Protein AF-A0A8H5HQQ6-F1 (afdb_monomer)

Nearest PDB structures (foldseek):
  8btk-assembly1_TC  TM=5.390E-01  e=7.886E+00  Canis lupus familiaris
  8xqx-assembly1_P  TM=3.243E-01  e=3.085E+00  Chlamydomonas reinhardtii

pLDDT: mean 76.35, std 17.76, range [42.5, 96.25]

Solvent-accessible surface area (backbone atoms only — not comparable to full-atom values): 8936 Å² total; per-residue (Å²): 136,90,82,89,78,78,92,77,87,76,79,84,72,76,76,76,73,79,67,76,75,75,80,74,83,79,78,86,68,64,70,67,74,55,49,51,32,49,48,29,32,54,54,21,27,53,54,14,25,55,56,19,18,51,55,36,44,53,52,52,46,67,74,42,68,89,61,76,66,89,46,76,70,47,45,52,57,49,52,53,54,49,51,54,47,21,53,54,28,8,53,56,25,12,54,56,37,12,52,54,39,26,53,52,37,47,52,50,53,50,50,55,56,50,42,50,74,76,69,52,78,84,79,76,74,78,84,81,77,78,84,83,86,81,82,90,77,87,78,76,89,79,90,90,137

Organism: NCBI:txid117010

Sequence (145 aa):
MTVTSVRDGSNDEHDDINTPSKSAIHLNIPPRFYLVPGAAIIVGSAIGLVRGSQRASLRFLAENAHRPPTTVQGWYFYNKTKNYKLLFGGAKGAGVEASKLTLVALGWVGIEEGLQRVGGVPLAMEDNSADTGSGTNNGKQHEDA

Radius of gyration: 34.87 Å; Cα contacts (8 Å, |Δi|>4): 86; chains: 1; bounding box: 51×86×106 Å

Structure (mmCIF, N/CA/C/O backbone):
data_AF-A0A8H5HQQ6-F1
#
_entry.id   AF-A0A8H5HQQ6-F1
#
loop_
_atom_site.group_PDB
_atom_site.id
_atom_site.type_symbol
_atom_site.label_atom_id
_atom_site.label_alt_id
_atom_site.label_comp_id
_atom_site.label_asym_id
_atom_site.label_entity_id
_atom_site.label_seq_id
_atom_site.pdbx_PDB_ins_code
_atom_site.Cartn_x
_atom_site.Cartn_y
_atom_site.Cartn_z
_atom_site.occupancy
_atom_site.B_iso_or_equiv
_atom_site.auth_seq_id
_atom_site.auth_comp_id
_atom_site.auth_asym_id
_atom_site.auth_atom_id
_atom_site.pdbx_PDB_model_num
ATOM 1 N N . MET A 1 1 ? -9.746 57.433 -79.769 1.00 42.50 1 MET A N 1
ATOM 2 C CA . MET A 1 1 ? -9.092 58.298 -78.766 1.00 42.50 1 MET A CA 1
ATOM 3 C C . MET A 1 1 ? -8.556 57.412 -77.662 1.00 42.50 1 MET A C 1
ATOM 5 O O . MET A 1 1 ? -9.265 56.547 -77.174 1.00 42.50 1 MET A O 1
ATOM 9 N N . THR A 1 2 ? -7.273 57.587 -77.397 1.00 55.53 2 THR A N 1
ATOM 10 C CA . THR A 1 2 ? -6.404 56.928 -76.422 1.00 55.53 2 THR A CA 1
ATOM 11 C C . THR A 1 2 ? -6.902 57.089 -74.987 1.00 55.53 2 THR A C 1
ATOM 13 O O . THR A 1 2 ? -7.184 58.213 -74.593 1.00 55.53 2 THR A O 1
ATOM 16 N N . VAL A 1 3 ? -6.884 56.010 -74.194 1.00 58.28 3 VAL A N 1
ATOM 17 C CA . VAL A 1 3 ? -6.584 56.070 -72.751 1.00 58.28 3 VAL A CA 1
ATOM 18 C C . VAL A 1 3 ? -5.746 54.843 -72.380 1.00 58.28 3 VAL A C 1
ATOM 20 O O . VAL A 1 3 ? -6.230 53.720 -72.294 1.00 58.28 3 VAL A O 1
ATOM 23 N N . THR A 1 4 ? -4.454 55.094 -72.208 1.00 66.50 4 THR A N 1
ATOM 24 C CA . THR A 1 4 ? -3.516 54.343 -71.371 1.00 66.50 4 THR A CA 1
ATOM 25 C C . THR A 1 4 ? -3.924 54.466 -69.909 1.00 66.50 4 THR A C 1
ATOM 27 O O . THR A 1 4 ? -4.135 55.584 -69.445 1.00 66.50 4 THR A O 1
ATOM 30 N N . SER A 1 5 ? -3.930 53.361 -69.165 1.00 55.09 5 SER A N 1
ATOM 31 C CA . SER A 1 5 ? -3.744 53.408 -67.714 1.00 55.09 5 SER A CA 1
ATOM 32 C C . SER A 1 5 ? -3.320 52.045 -67.166 1.00 55.09 5 SER A C 1
ATOM 34 O O . SER A 1 5 ? -4.091 51.094 -67.172 1.00 55.09 5 SER A O 1
ATOM 36 N N . VAL A 1 6 ? -2.059 52.017 -66.732 1.00 64.44 6 VAL A N 1
ATOM 37 C CA . VAL A 1 6 ? -1.565 51.413 -65.487 1.00 64.44 6 VAL A CA 1
ATOM 38 C C . VAL A 1 6 ? -1.803 49.909 -65.283 1.00 64.44 6 VAL A C 1
ATOM 40 O O . VAL A 1 6 ? -2.830 49.457 -64.793 1.00 64.44 6 VAL A O 1
ATOM 43 N N . ARG A 1 7 ? -0.735 49.150 -65.574 1.00 63.72 7 ARG A N 1
ATOM 44 C CA . ARG A 1 7 ? -0.336 47.978 -64.783 1.00 63.72 7 ARG A CA 1
ATOM 45 C C . ARG A 1 7 ? -0.170 48.432 -63.330 1.00 63.72 7 ARG A C 1
ATOM 47 O O . ARG A 1 7 ? 0.764 49.185 -63.064 1.00 63.72 7 ARG A O 1
ATOM 54 N N . ASP A 1 8 ? -1.030 47.965 -62.436 1.00 55.53 8 ASP A N 1
ATOM 55 C CA . ASP A 1 8 ? -0.720 47.904 -61.010 1.00 55.53 8 ASP A CA 1
ATOM 56 C C . ASP A 1 8 ? -0.570 46.432 -60.639 1.00 55.53 8 ASP A C 1
ATOM 58 O O . ASP A 1 8 ? -1.460 45.615 -60.880 1.00 55.53 8 ASP A O 1
ATOM 62 N N . GLY A 1 9 ? 0.634 46.091 -60.198 1.00 57.41 9 GLY A N 1
ATOM 63 C CA . GLY A 1 9 ? 0.977 44.758 -59.751 1.00 57.41 9 GLY A CA 1
ATOM 64 C C . GLY A 1 9 ? 0.564 44.619 -58.300 1.00 57.41 9 GLY A C 1
ATOM 65 O O . GLY A 1 9 ? 1.251 45.126 -57.421 1.00 57.41 9 GLY A O 1
ATOM 66 N N . SER A 1 10 ? -0.506 43.882 -58.044 1.00 57.34 10 SER A N 1
ATOM 67 C CA . SER A 1 10 ? -0.666 43.201 -56.767 1.00 57.34 10 SER A CA 1
ATOM 68 C C . SER A 1 10 ? -0.306 41.745 -57.008 1.00 57.34 10 SER A C 1
ATOM 70 O O . SER A 1 10 ? -1.101 40.959 -57.520 1.00 57.34 10 SER A O 1
ATOM 72 N N . ASN A 1 11 ? 0.958 41.427 -56.736 1.00 54.25 11 ASN A N 1
ATOM 73 C CA . ASN A 1 11 ? 1.398 40.054 -56.575 1.00 54.25 11 ASN A CA 1
ATOM 74 C C . ASN A 1 11 ? 0.563 39.469 -55.437 1.00 54.25 11 ASN A C 1
ATOM 76 O O . ASN A 1 11 ? 0.776 39.815 -54.274 1.00 54.25 11 ASN A O 1
ATOM 80 N N . ASP A 1 12 ? -0.389 38.608 -55.776 1.00 56.81 12 ASP A N 1
ATOM 81 C CA . ASP A 1 12 ? -1.001 37.701 -54.816 1.00 56.81 12 ASP A CA 1
ATOM 82 C C . ASP A 1 12 ? 0.049 36.623 -54.520 1.00 56.81 12 ASP A C 1
ATOM 84 O O . ASP A 1 12 ? 0.003 35.494 -55.014 1.00 56.81 12 ASP A O 1
ATOM 88 N N . GLU A 1 13 ? 1.087 37.043 -53.797 1.00 56.84 13 GLU A N 1
ATOM 89 C CA . GLU A 1 13 ? 2.125 36.192 -53.250 1.00 56.84 13 GLU A CA 1
ATOM 90 C C . GLU A 1 13 ? 1.423 35.322 -52.210 1.00 56.84 13 GLU A C 1
ATOM 92 O O . GLU A 1 13 ? 1.128 35.735 -51.087 1.00 56.84 13 GLU A O 1
ATOM 97 N N . HIS A 1 14 ? 1.034 34.121 -52.633 1.00 57.78 14 HIS A N 1
ATOM 98 C CA . HIS A 1 14 ? 0.751 33.049 -51.703 1.00 57.78 14 HIS A CA 1
ATOM 99 C C . HIS A 1 14 ? 2.067 32.748 -51.000 1.00 57.78 14 HIS A C 1
ATOM 101 O O . HIS A 1 14 ? 2.832 31.916 -51.475 1.00 57.78 14 HIS A O 1
ATOM 107 N N . ASP A 1 15 ? 2.311 33.460 -49.899 1.00 58.59 15 ASP A N 1
ATOM 108 C CA . ASP A 1 15 ? 3.318 33.119 -48.911 1.00 58.59 15 ASP A CA 1
ATOM 109 C C . ASP A 1 15 ? 3.019 31.688 -48.463 1.00 58.59 15 ASP A C 1
ATOM 111 O O . ASP A 1 15 ? 2.179 31.419 -47.595 1.00 58.59 15 ASP A O 1
ATOM 115 N N . ASP A 1 16 ? 3.689 30.739 -49.100 1.00 59.84 16 ASP A N 1
ATOM 116 C CA . ASP A 1 16 ? 3.886 29.393 -48.625 1.00 59.84 16 ASP A CA 1
ATOM 117 C C . ASP A 1 16 ? 4.746 29.498 -47.369 1.00 59.84 16 ASP A C 1
ATOM 119 O O . ASP A 1 16 ? 5.947 29.239 -47.356 1.00 59.84 16 ASP A O 1
ATOM 123 N N . ILE A 1 17 ? 4.101 29.918 -46.274 1.00 60.22 17 ILE A N 1
ATOM 124 C CA . ILE A 1 17 ? 4.658 29.846 -44.934 1.00 60.22 17 ILE A CA 1
ATOM 125 C C . ILE A 1 17 ? 4.958 28.372 -44.711 1.00 60.22 17 ILE A C 1
ATOM 127 O O . ILE A 1 17 ? 4.080 27.577 -44.360 1.00 60.22 17 ILE A O 1
ATOM 131 N N . ASN A 1 18 ? 6.220 28.021 -44.952 1.00 63.94 18 ASN A N 1
ATOM 132 C CA . ASN A 1 18 ? 6.838 26.759 -44.617 1.00 63.94 18 ASN A CA 1
ATOM 133 C C . ASN A 1 18 ? 6.778 26.651 -43.094 1.00 63.94 18 ASN A C 1
ATOM 135 O O . ASN A 1 18 ? 7.700 27.007 -42.365 1.00 63.94 18 ASN A O 1
ATOM 139 N N . THR A 1 19 ? 5.602 26.270 -42.609 1.00 64.81 19 THR A N 1
ATOM 140 C CA . THR A 1 19 ? 5.359 25.962 -41.217 1.00 64.81 19 THR A CA 1
ATOM 141 C C . THR A 1 19 ? 6.133 24.674 -41.012 1.00 64.81 19 THR A C 1
ATOM 143 O O . THR A 1 19 ? 5.742 23.668 -41.612 1.00 64.81 19 THR A O 1
ATOM 146 N N . PRO A 1 20 ? 7.248 24.673 -40.256 1.00 62.50 20 PRO A N 1
ATOM 147 C CA . PRO A 1 20 ? 8.021 23.462 -40.071 1.00 62.50 20 PRO A CA 1
ATOM 148 C C . PRO A 1 20 ? 7.074 22.434 -39.465 1.00 62.50 20 PRO A C 1
ATOM 150 O O . PRO A 1 20 ? 6.610 22.594 -38.332 1.00 62.50 20 PRO A O 1
ATOM 153 N N . SER A 1 21 ? 6.719 21.428 -40.268 1.00 64.44 21 SER A N 1
ATOM 154 C CA . SER A 1 21 ? 5.866 20.331 -39.841 1.00 64.44 21 SER A CA 1
ATOM 155 C C . SER A 1 21 ? 6.489 19.778 -38.575 1.00 64.44 21 SER A C 1
ATOM 157 O O . SER A 1 21 ? 7.637 19.330 -38.572 1.00 64.44 21 SER A O 1
ATOM 159 N N . LYS A 1 22 ? 5.773 19.940 -37.464 1.00 69.31 22 LYS A N 1
ATOM 160 C CA . LYS A 1 22 ? 6.244 19.581 -36.137 1.00 69.31 22 LYS A CA 1
ATOM 161 C C . LYS A 1 22 ? 6.457 18.074 -36.134 1.00 69.31 22 LYS A C 1
ATOM 163 O O . LYS A 1 22 ? 5.495 17.333 -35.958 1.00 69.31 22 LYS A O 1
ATOM 168 N N . SER A 1 23 ? 7.697 17.636 -36.355 1.00 69.00 23 SER A N 1
ATOM 169 C CA . SER A 1 23 ? 8.089 16.230 -36.295 1.00 69.00 23 SER A CA 1
ATOM 170 C C . SER A 1 23 ? 7.673 15.669 -34.941 1.00 69.00 23 SER A C 1
ATOM 172 O O . SER A 1 23 ? 8.305 15.926 -33.915 1.00 69.00 23 SER A O 1
ATOM 174 N N . ALA A 1 24 ? 6.549 14.959 -34.925 1.00 72.94 24 ALA A N 1
ATOM 175 C CA . ALA A 1 24 ? 6.059 14.288 -33.741 1.00 72.94 24 ALA A CA 1
ATOM 176 C C . ALA A 1 24 ? 6.995 13.109 -33.482 1.00 72.94 24 ALA A C 1
ATOM 178 O O . ALA A 1 24 ? 7.075 12.188 -34.285 1.00 72.94 24 ALA A O 1
ATOM 179 N N . ILE A 1 25 ? 7.741 13.147 -32.381 1.00 74.94 25 ILE A N 1
ATOM 180 C CA . ILE A 1 25 ? 8.615 12.039 -31.997 1.00 74.94 25 ILE A CA 1
ATOM 181 C C . ILE A 1 25 ? 7.718 10.869 -31.582 1.00 74.94 25 ILE A C 1
ATOM 183 O O . ILE A 1 25 ? 7.126 10.873 -30.503 1.00 74.94 25 ILE A O 1
ATOM 187 N N . HIS A 1 26 ? 7.599 9.872 -32.455 1.00 69.12 26 HIS A N 1
ATOM 188 C CA . HIS A 1 26 ? 6.888 8.627 -32.176 1.00 69.12 26 HIS A CA 1
ATOM 189 C C . HIS A 1 26 ? 7.806 7.728 -31.337 1.00 69.12 26 HIS A C 1
ATOM 191 O O . HIS A 1 26 ? 8.676 7.035 -31.863 1.00 69.12 26 HIS A O 1
ATOM 197 N N . LEU A 1 27 ? 7.652 7.760 -30.012 1.00 67.19 27 LEU A N 1
ATOM 198 C CA . LEU A 1 27 ? 8.344 6.818 -29.136 1.00 67.19 27 LEU A CA 1
ATOM 199 C C . LEU A 1 27 ? 7.643 5.460 -29.225 1.00 67.19 27 LEU A C 1
ATOM 201 O O . LEU A 1 27 ? 6.595 5.247 -28.617 1.00 67.19 27 LEU A O 1
ATOM 205 N N . ASN A 1 28 ? 8.221 4.536 -29.989 1.00 6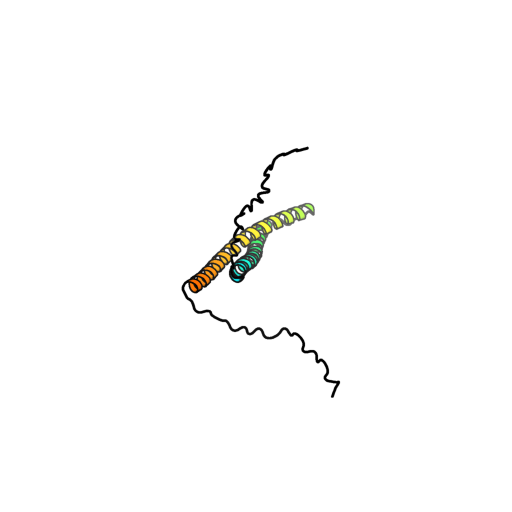9.25 28 ASN A N 1
ATOM 206 C CA . ASN A 1 28 ? 7.814 3.136 -29.970 1.00 69.25 28 ASN A CA 1
ATOM 207 C C . ASN A 1 28 ? 8.430 2.474 -28.728 1.00 69.25 28 ASN A C 1
ATOM 209 O O . ASN A 1 28 ? 9.525 1.917 -28.777 1.00 69.25 28 ASN A O 1
ATOM 213 N N . ILE A 1 29 ? 7.772 2.648 -27.579 1.00 71.94 29 ILE A N 1
ATOM 214 C CA . ILE A 1 29 ? 8.148 1.962 -26.342 1.00 71.94 29 ILE A CA 1
ATOM 215 C C . ILE A 1 29 ? 7.418 0.614 -26.316 1.00 71.94 29 ILE A C 1
ATOM 217 O O . ILE A 1 29 ? 6.188 0.601 -26.438 1.00 71.94 29 ILE A O 1
ATOM 221 N N . PRO A 1 30 ? 8.128 -0.512 -26.127 1.00 78.38 30 PRO A N 1
ATOM 222 C CA . PRO A 1 30 ? 7.505 -1.824 -26.038 1.00 78.38 30 PRO A CA 1
ATOM 223 C C . PRO A 1 30 ? 6.409 -1.847 -24.958 1.00 78.38 30 PRO A C 1
ATOM 225 O O . PRO A 1 30 ? 6.663 -1.415 -23.828 1.00 78.38 30 PRO A O 1
ATOM 228 N N . PRO A 1 31 ? 5.213 -2.407 -25.230 1.00 76.31 31 PRO A N 1
ATOM 229 C CA . PRO A 1 31 ? 4.111 -2.458 -24.260 1.00 76.31 31 PRO A CA 1
ATOM 230 C C . PRO A 1 31 ? 4.503 -3.093 -22.916 1.00 76.31 31 PRO A C 1
ATOM 232 O O . PRO A 1 31 ? 3.996 -2.717 -21.858 1.00 76.31 31 PRO A O 1
ATOM 235 N N . ARG A 1 32 ? 5.462 -4.029 -22.946 1.00 74.38 32 ARG A N 1
ATOM 236 C CA . ARG A 1 32 ? 6.000 -4.733 -21.773 1.00 74.38 32 ARG A CA 1
ATOM 237 C C . ARG A 1 32 ? 6.599 -3.781 -20.730 1.00 74.38 32 ARG A C 1
ATOM 239 O O . ARG A 1 32 ? 6.474 -4.055 -19.537 1.00 74.38 32 ARG A O 1
ATOM 246 N N . PHE A 1 33 ? 7.155 -2.646 -21.159 1.00 78.88 33 PHE A N 1
ATOM 247 C CA . PHE A 1 33 ? 7.786 -1.660 -20.279 1.00 78.88 33 PHE A CA 1
ATOM 248 C C . PHE A 1 33 ? 6.798 -1.015 -19.297 1.00 78.88 33 PHE A C 1
ATOM 250 O O . PHE A 1 33 ? 7.156 -0.726 -18.159 1.00 78.88 33 PHE A O 1
ATOM 257 N N . TYR A 1 34 ? 5.539 -0.830 -19.705 1.00 82.25 34 TYR A N 1
ATOM 258 C CA . TYR A 1 34 ? 4.499 -0.251 -18.848 1.00 82.25 34 TYR A CA 1
ATOM 259 C C . TYR A 1 34 ? 3.626 -1.312 -18.174 1.00 82.25 34 TYR A C 1
ATOM 261 O O . TYR A 1 34 ? 3.179 -1.112 -17.044 1.00 82.25 34 TYR A O 1
ATOM 269 N N . LEU A 1 35 ? 3.417 -2.459 -18.829 1.00 88.69 35 LEU A N 1
ATOM 270 C CA . LEU A 1 35 ? 2.583 -3.536 -18.296 1.00 88.69 35 LEU A CA 1
ATOM 271 C C . LEU A 1 35 ? 3.181 -4.177 -17.040 1.00 88.69 35 LEU A C 1
ATOM 273 O O . LEU A 1 35 ? 2.451 -4.399 -16.077 1.00 88.69 35 LEU A O 1
ATOM 277 N N . VAL A 1 36 ? 4.492 -4.447 -17.016 1.00 89.44 36 VAL A N 1
ATOM 278 C CA . VAL A 1 36 ? 5.125 -5.152 -15.886 1.00 89.44 36 VAL A CA 1
ATOM 279 C C . VAL A 1 36 ? 5.128 -4.297 -14.607 1.00 89.44 36 VAL A C 1
ATOM 281 O O . VAL A 1 36 ? 4.600 -4.763 -13.592 1.00 89.44 36 VAL A O 1
ATOM 284 N N . PRO A 1 37 ? 5.610 -3.035 -14.612 1.00 89.00 37 PRO A N 1
ATOM 285 C CA . PRO A 1 37 ? 5.515 -2.170 -13.437 1.00 89.00 37 PRO A CA 1
ATOM 286 C C . PRO A 1 37 ? 4.063 -1.829 -13.085 1.00 89.00 37 PRO A C 1
ATOM 288 O O . PRO A 1 37 ? 3.718 -1.792 -11.906 1.00 89.00 37 PRO A O 1
ATOM 291 N N . GLY A 1 38 ? 3.192 -1.635 -14.083 1.00 90.88 38 GLY A N 1
ATOM 292 C CA . GLY A 1 38 ? 1.768 -1.372 -13.862 1.00 90.88 38 GLY A CA 1
ATOM 293 C C . GLY A 1 38 ? 1.068 -2.513 -13.121 1.00 90.88 38 GLY A C 1
ATOM 294 O O . GLY A 1 38 ? 0.392 -2.283 -12.116 1.00 90.88 38 GLY A O 1
ATOM 295 N N . ALA A 1 39 ? 1.291 -3.758 -13.548 1.00 92.50 39 ALA A N 1
ATOM 296 C CA . ALA A 1 39 ? 0.767 -4.939 -12.870 1.00 92.50 39 ALA A CA 1
ATOM 297 C C . ALA A 1 39 ? 1.358 -5.096 -11.459 1.00 92.50 39 ALA A C 1
ATOM 299 O O . ALA A 1 39 ? 0.621 -5.376 -10.512 1.00 92.50 39 ALA A O 1
ATOM 300 N N . ALA A 1 40 ? 2.662 -4.849 -11.289 1.00 91.88 40 ALA A N 1
ATOM 301 C CA . ALA A 1 40 ? 3.322 -4.886 -9.984 1.00 91.88 40 ALA A CA 1
ATOM 302 C C . ALA A 1 40 ? 2.738 -3.864 -8.994 1.00 91.88 40 ALA A C 1
ATOM 304 O O . ALA A 1 40 ? 2.532 -4.201 -7.826 1.00 91.88 40 ALA A O 1
ATOM 305 N N . ILE A 1 41 ? 2.403 -2.650 -9.449 1.00 93.38 41 ILE A N 1
ATOM 306 C CA . ILE A 1 41 ? 1.725 -1.637 -8.627 1.00 93.38 41 ILE A CA 1
ATOM 307 C C . ILE A 1 41 ? 0.357 -2.144 -8.177 1.00 93.38 41 ILE A C 1
ATOM 309 O O . ILE A 1 41 ? 0.038 -2.045 -6.992 1.00 93.38 41 ILE A O 1
ATOM 313 N N . ILE A 1 42 ? -0.451 -2.686 -9.092 1.00 95.69 42 ILE A N 1
ATOM 314 C CA . ILE A 1 42 ? -1.814 -3.146 -8.788 1.00 95.69 42 ILE A CA 1
ATOM 315 C C . ILE A 1 42 ? -1.771 -4.292 -7.775 1.00 95.69 42 ILE A C 1
ATOM 317 O O . ILE A 1 42 ? -2.414 -4.225 -6.724 1.00 95.69 42 ILE A O 1
ATOM 321 N N . VAL A 1 43 ? -0.966 -5.318 -8.057 1.00 95.88 43 VAL A N 1
ATOM 322 C CA . VAL A 1 43 ? -0.825 -6.495 -7.191 1.00 95.88 43 VAL A CA 1
ATOM 323 C C . VAL A 1 43 ? -0.232 -6.100 -5.837 1.00 95.88 43 VAL A C 1
ATOM 325 O O . VAL A 1 43 ? -0.757 -6.488 -4.791 1.00 95.88 43 VAL A O 1
ATOM 328 N N . GLY A 1 44 ? 0.814 -5.272 -5.830 1.00 93.38 44 GLY A N 1
ATOM 329 C CA . GLY A 1 44 ? 1.441 -4.791 -4.602 1.00 93.38 44 GLY A CA 1
ATOM 330 C C . GLY A 1 44 ? 0.521 -3.930 -3.749 1.00 93.38 44 GLY A C 1
ATOM 331 O O . GLY A 1 44 ? 0.477 -4.091 -2.528 1.00 93.38 44 GLY A O 1
ATOM 332 N N . SER A 1 45 ? -0.283 -3.082 -4.387 1.00 94.19 45 SER A N 1
ATOM 333 C CA . SER A 1 45 ? -1.292 -2.274 -3.705 1.00 94.19 45 SER A CA 1
ATOM 334 C C . SER A 1 45 ? -2.369 -3.153 -3.081 1.00 94.19 45 SER A C 1
ATOM 336 O O . SER A 1 45 ? -2.705 -2.951 -1.918 1.00 94.19 45 SER A O 1
ATOM 338 N N . ALA A 1 46 ? -2.874 -4.160 -3.802 1.00 96.25 46 ALA A N 1
ATOM 339 C CA . ALA A 1 46 ? -3.890 -5.076 -3.287 1.00 96.25 46 ALA A CA 1
ATOM 340 C C . ALA A 1 46 ? -3.385 -5.855 -2.060 1.00 96.25 46 ALA A C 1
ATOM 342 O O . ALA A 1 46 ? -4.031 -5.863 -1.009 1.00 96.25 46 ALA A O 1
ATOM 343 N N . ILE A 1 47 ? -2.190 -6.447 -2.158 1.00 94.88 47 ILE A N 1
ATOM 344 C CA . ILE A 1 47 ? -1.567 -7.189 -1.053 1.00 94.88 47 ILE A CA 1
ATOM 345 C C . ILE A 1 47 ? -1.313 -6.264 0.142 1.00 94.88 47 ILE A C 1
ATOM 347 O O . ILE A 1 47 ? -1.629 -6.616 1.284 1.00 94.88 47 ILE A O 1
ATOM 351 N N . GLY A 1 48 ? -0.760 -5.077 -0.107 1.00 93.56 48 GLY A N 1
ATOM 352 C CA . GLY A 1 48 ? -0.468 -4.096 0.930 1.00 93.56 48 GLY A CA 1
ATOM 353 C C . GLY A 1 48 ? -1.728 -3.560 1.610 1.00 93.56 48 GLY A C 1
ATOM 354 O O . GLY A 1 48 ? -1.733 -3.397 2.831 1.00 93.56 48 GLY A O 1
ATOM 355 N N . LEU A 1 49 ? -2.817 -3.369 0.863 1.00 94.56 49 LEU A N 1
ATOM 356 C CA . LEU A 1 49 ? -4.108 -2.938 1.394 1.00 94.56 49 LEU A CA 1
ATOM 357 C C . LEU A 1 49 ? -4.686 -3.992 2.337 1.00 94.56 49 LEU A C 1
ATOM 359 O O . LEU A 1 49 ? -5.037 -3.672 3.476 1.00 94.56 49 LEU A O 1
ATOM 363 N N . VAL A 1 50 ? -4.733 -5.257 1.916 1.00 94.44 50 VAL A N 1
ATOM 364 C CA . VAL A 1 50 ? -5.260 -6.355 2.744 1.00 94.44 50 VAL A CA 1
ATOM 365 C C . VAL A 1 50 ? -4.401 -6.562 3.994 1.00 94.44 50 VAL A C 1
ATOM 367 O O . VAL A 1 50 ? -4.921 -6.582 5.109 1.00 94.44 50 VAL A O 1
ATOM 370 N N . ARG A 1 51 ? -3.072 -6.639 3.862 1.00 93.25 51 ARG A N 1
ATOM 371 C CA . ARG A 1 51 ? -2.187 -6.818 5.029 1.00 93.25 51 ARG A CA 1
ATOM 372 C C . ARG A 1 51 ? -2.188 -5.610 5.964 1.00 93.25 51 ARG A C 1
ATOM 374 O O . ARG A 1 51 ? -2.169 -5.779 7.184 1.00 93.25 51 ARG A O 1
ATOM 381 N N . GLY A 1 52 ? -2.191 -4.399 5.415 1.00 93.44 52 GLY A N 1
ATOM 382 C CA . GLY A 1 52 ? -2.200 -3.157 6.185 1.00 93.44 52 GLY A CA 1
ATOM 383 C C . GLY A 1 52 ? -3.500 -2.971 6.965 1.00 93.44 52 GLY A C 1
ATOM 384 O O . GLY A 1 52 ? -3.473 -2.654 8.157 1.00 93.44 52 GLY A O 1
ATOM 385 N N . SER A 1 53 ? -4.632 -3.254 6.319 1.00 92.25 53 SER A N 1
ATOM 386 C CA . SER A 1 53 ? -5.957 -3.201 6.937 1.00 92.25 53 SER A CA 1
ATOM 387 C C . SER A 1 53 ? -6.095 -4.234 8.062 1.00 92.25 53 SER A C 1
ATOM 389 O O . SER A 1 53 ? -6.427 -3.870 9.190 1.00 92.25 53 SER A O 1
ATOM 391 N N . GLN A 1 54 ? -5.735 -5.500 7.832 1.00 94.62 54 GLN A N 1
ATOM 392 C CA . GLN A 1 54 ? -5.811 -6.547 8.861 1.00 94.62 54 GLN A CA 1
ATOM 393 C C . GLN A 1 54 ? -5.024 -6.193 10.131 1.00 94.62 54 GLN A C 1
ATOM 395 O O . GLN A 1 54 ? -5.555 -6.302 11.237 1.00 94.62 54 GLN A O 1
ATOM 400 N N . ARG A 1 55 ? -3.787 -5.698 9.990 1.00 94.00 55 ARG A N 1
ATOM 401 C CA . ARG A 1 55 ? -2.952 -5.278 11.131 1.00 94.00 55 ARG A CA 1
ATOM 402 C C . ARG A 1 55 ? -3.591 -4.139 11.928 1.00 94.00 55 ARG A C 1
ATOM 404 O O . ARG A 1 55 ? -3.616 -4.192 13.157 1.00 94.00 55 ARG A O 1
ATOM 411 N N . ALA A 1 56 ? -4.130 -3.127 11.245 1.00 92.94 56 ALA A N 1
ATOM 412 C CA . ALA A 1 56 ? -4.814 -2.011 11.896 1.00 92.94 56 ALA A CA 1
ATOM 413 C C . ALA A 1 56 ? -6.109 -2.454 12.600 1.00 92.94 56 ALA A C 1
ATOM 415 O O . ALA A 1 56 ? -6.394 -1.995 13.707 1.00 92.94 56 ALA A O 1
ATOM 416 N N . SER A 1 57 ? -6.856 -3.384 11.995 1.00 90.50 57 SER A N 1
ATOM 417 C CA . SER A 1 57 ? -8.065 -3.964 12.586 1.00 90.50 57 SER A CA 1
ATOM 418 C C . SER A 1 57 ? -7.758 -4.732 13.868 1.00 90.50 57 SER A C 1
ATOM 420 O O . SER A 1 57 ? -8.375 -4.470 14.896 1.00 90.50 57 SER A O 1
ATOM 422 N N . LEU A 1 58 ? -6.782 -5.646 13.833 1.00 92.50 58 LEU A N 1
ATOM 423 C CA . LEU A 1 58 ? -6.398 -6.446 15.000 1.00 92.50 58 LEU A CA 1
ATOM 424 C C . LEU A 1 58 ? -5.918 -5.563 16.151 1.00 92.50 58 LEU A C 1
ATOM 426 O O . LEU A 1 58 ? -6.304 -5.783 17.295 1.00 92.50 58 LEU A O 1
ATOM 430 N N . ARG A 1 59 ? -5.148 -4.514 15.846 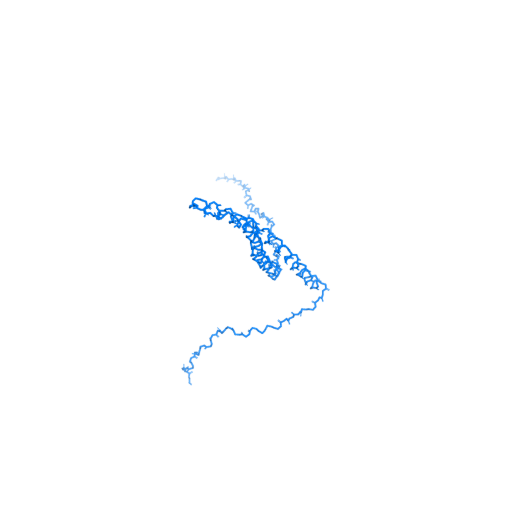1.00 93.06 59 ARG A N 1
ATOM 431 C CA . ARG A 1 59 ? -4.715 -3.540 16.850 1.00 93.06 59 ARG A CA 1
ATOM 432 C C . ARG A 1 59 ? -5.893 -2.788 17.469 1.00 93.06 59 ARG A C 1
ATOM 434 O O . ARG A 1 59 ? -5.966 -2.672 18.685 1.00 93.06 59 ARG A O 1
ATOM 441 N N . PHE A 1 60 ? -6.842 -2.328 16.654 1.00 90.62 60 PHE A N 1
ATOM 442 C CA . PHE A 1 60 ? -8.044 -1.661 17.157 1.00 90.62 60 PHE A CA 1
ATOM 443 C C . PHE A 1 60 ? -8.907 -2.583 18.027 1.00 90.62 60 PHE A C 1
ATOM 445 O O . PHE A 1 60 ? -9.436 -2.136 19.045 1.00 90.62 60 PHE A O 1
ATOM 452 N N . LEU A 1 61 ? -9.033 -3.857 17.640 1.00 89.38 61 LEU A N 1
ATOM 453 C CA . LEU A 1 61 ? -9.747 -4.872 18.413 1.00 89.38 61 LEU A CA 1
ATOM 454 C C . LEU A 1 61 ? -9.049 -5.150 19.744 1.00 89.38 61 LEU A C 1
ATOM 456 O O . LEU A 1 61 ? -9.723 -5.184 20.764 1.00 89.38 61 LEU A O 1
ATOM 460 N N . ALA A 1 62 ? -7.720 -5.265 19.755 1.00 93.50 62 ALA A N 1
ATOM 461 C CA . ALA A 1 62 ? -6.952 -5.431 20.985 1.00 93.50 62 ALA A CA 1
ATOM 462 C C . ALA A 1 62 ? -7.115 -4.224 21.927 1.00 93.50 62 ALA A C 1
ATOM 464 O O . ALA A 1 62 ? -7.343 -4.394 23.120 1.00 93.50 62 ALA A O 1
ATOM 465 N N . GLU A 1 63 ? -7.080 -3.002 21.385 1.00 90.94 63 GLU A N 1
ATOM 466 C CA . GLU A 1 63 ? -7.283 -1.766 22.153 1.00 90.94 63 GLU A CA 1
ATOM 467 C C . GLU A 1 63 ? -8.716 -1.647 22.710 1.00 90.94 63 GLU A C 1
ATOM 469 O O . GLU A 1 63 ? -8.902 -1.134 23.811 1.00 90.94 63 GLU A O 1
ATOM 474 N N . ASN A 1 64 ? -9.737 -2.121 21.983 1.00 88.88 64 ASN A N 1
ATOM 475 C CA . ASN A 1 64 ? -11.153 -1.929 22.337 1.00 88.88 64 ASN A CA 1
ATOM 476 C C . ASN A 1 64 ? -11.867 -3.188 22.844 1.00 88.88 64 ASN A C 1
ATOM 478 O O . ASN A 1 64 ? -13.072 -3.133 23.082 1.00 88.88 64 ASN A O 1
ATOM 482 N N . ALA A 1 65 ? -11.162 -4.301 23.056 1.00 86.19 65 ALA A N 1
ATOM 483 C CA . ALA A 1 65 ? -11.763 -5.555 23.520 1.00 86.19 65 ALA A CA 1
ATOM 484 C C . ALA A 1 65 ? -12.553 -5.395 24.835 1.00 86.19 65 ALA A C 1
ATOM 486 O O . ALA A 1 65 ? -13.511 -6.120 25.075 1.00 86.19 65 ALA A O 1
ATOM 487 N N . HIS A 1 66 ? -12.183 -4.410 25.659 1.00 86.38 66 HIS A N 1
ATOM 488 C CA . HIS A 1 66 ? -12.798 -4.132 26.956 1.00 86.38 66 HIS A CA 1
ATOM 489 C C . HIS A 1 66 ? -13.988 -3.149 26.913 1.00 86.38 66 HIS A C 1
ATOM 491 O O . HIS A 1 66 ? -14.633 -2.953 27.940 1.00 86.38 66 HIS A O 1
ATOM 497 N N . ARG A 1 67 ? -14.296 -2.509 25.770 1.00 83.88 67 ARG A N 1
ATOM 498 C CA . ARG A 1 67 ? -15.415 -1.545 25.632 1.00 83.88 67 ARG A CA 1
ATOM 499 C C . ARG A 1 67 ? -16.381 -1.949 24.513 1.00 83.88 67 ARG A C 1
ATOM 501 O O . ARG A 1 67 ? -16.393 -1.305 23.460 1.00 83.88 67 ARG A O 1
ATOM 508 N N . PRO A 1 68 ? -17.195 -3.001 24.704 1.00 79.62 68 PRO A N 1
ATOM 509 C CA . PRO A 1 68 ? -18.238 -3.334 23.742 1.00 79.62 68 PRO A CA 1
ATOM 510 C C . PRO A 1 68 ? -19.299 -2.215 23.690 1.00 79.62 68 PRO A C 1
ATOM 512 O O . PRO A 1 68 ? -19.671 -1.673 24.735 1.00 79.62 68 PRO A O 1
ATOM 515 N N . PRO A 1 69 ? -19.791 -1.831 22.498 1.00 83.12 69 PRO A N 1
ATOM 516 C CA . PRO A 1 69 ? -20.826 -0.810 22.381 1.00 83.12 69 PRO A CA 1
ATOM 517 C C . PRO A 1 69 ? -22.150 -1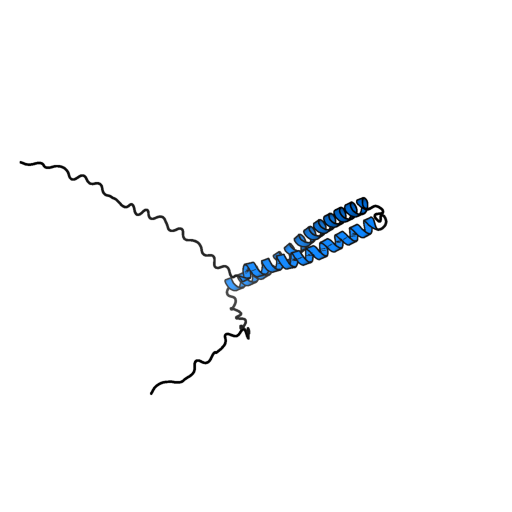.324 22.962 1.00 83.12 69 PRO A C 1
ATOM 519 O O . PRO A 1 69 ? -22.659 -2.353 22.530 1.00 83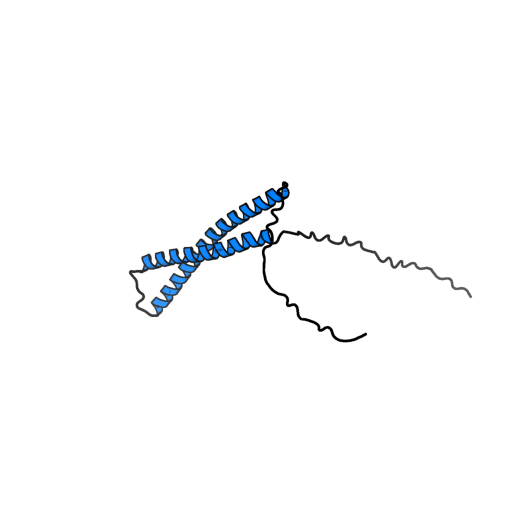.12 69 PRO A O 1
ATOM 522 N N . THR A 1 70 ? -22.721 -0.592 23.920 1.00 84.19 70 THR A N 1
ATOM 523 C CA . THR A 1 70 ? -24.002 -0.931 24.572 1.00 84.19 70 THR A CA 1
ATOM 524 C C . THR A 1 70 ? -25.192 -0.145 24.015 1.00 84.19 70 THR A C 1
ATOM 526 O O . THR A 1 70 ? -26.338 -0.509 24.259 1.00 84.19 70 THR A O 1
ATOM 529 N N . THR A 1 71 ? -24.941 0.920 23.243 1.00 89.88 71 THR A N 1
ATOM 530 C CA . THR A 1 71 ? -25.969 1.773 22.624 1.00 89.88 71 THR A CA 1
ATOM 531 C C . THR A 1 71 ? -25.852 1.773 21.096 1.00 89.88 71 THR A C 1
ATOM 533 O O . THR A 1 71 ? -24.758 1.631 20.545 1.00 89.88 71 THR A O 1
ATOM 536 N N . VAL A 1 72 ? -26.972 1.988 20.393 1.00 84.19 72 VAL A N 1
ATOM 537 C CA . VAL A 1 72 ? -27.026 2.039 18.913 1.00 84.19 72 VAL A CA 1
ATOM 538 C C . VAL A 1 72 ? -26.138 3.160 18.353 1.00 84.19 72 VAL A C 1
ATOM 540 O O . VAL A 1 72 ? -25.398 2.963 17.389 1.00 84.19 72 VAL A O 1
ATOM 543 N N . GLN A 1 73 ? -26.132 4.323 19.009 1.00 87.62 73 GLN A N 1
ATOM 544 C CA . GLN A 1 73 ? -25.251 5.440 18.661 1.00 87.62 73 GLN A CA 1
ATOM 545 C C . GLN A 1 73 ? -23.768 5.090 18.880 1.00 87.62 73 GLN A C 1
ATOM 547 O O . GLN A 1 73 ? -22.922 5.409 18.043 1.00 87.62 73 GLN A O 1
ATOM 552 N N . GLY A 1 74 ? -23.447 4.383 19.969 1.00 85.88 74 GLY A N 1
ATOM 553 C CA . GLY A 1 74 ? -22.096 3.888 20.239 1.00 85.88 74 GLY A CA 1
ATOM 554 C C . GLY A 1 74 ? -21.609 2.893 19.182 1.00 85.88 74 GLY A C 1
ATOM 555 O O . GLY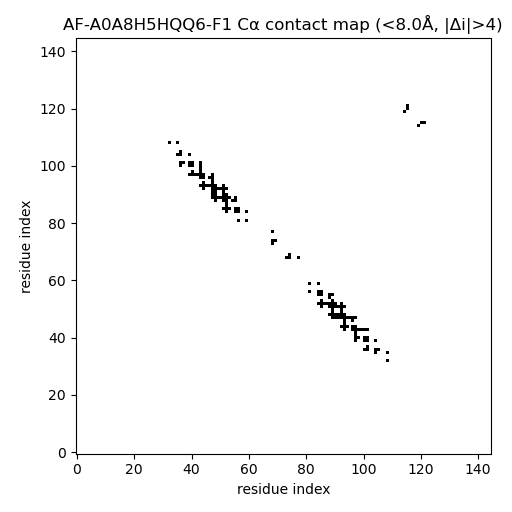 A 1 74 ? -20.459 2.970 18.751 1.00 85.88 74 GLY A O 1
ATOM 556 N N . TRP A 1 75 ? -22.492 2.016 18.696 1.00 89.00 75 TRP A N 1
ATOM 557 C CA . TRP A 1 75 ? -22.179 1.070 17.621 1.00 89.00 75 TRP A CA 1
ATOM 558 C C . TRP A 1 75 ? -21.782 1.774 16.313 1.00 89.00 75 TRP A C 1
ATOM 560 O O . TRP A 1 75 ? -20.825 1.361 15.649 1.00 89.00 75 TRP A O 1
ATOM 570 N N . TYR A 1 76 ? -22.456 2.873 15.958 1.00 90.25 76 TYR A N 1
ATOM 571 C CA . TYR A 1 76 ? -22.114 3.655 14.766 1.00 90.25 76 TYR A CA 1
ATOM 572 C C . TYR A 1 76 ? -20.750 4.347 14.896 1.00 90.25 76 TYR A C 1
ATOM 574 O O . TYR A 1 76 ? -19.896 4.215 14.013 1.00 90.25 76 TYR A O 1
ATOM 582 N N . PHE A 1 77 ? -20.496 5.033 16.016 1.00 88.31 77 PHE A N 1
ATOM 583 C CA . PHE A 1 77 ? -19.203 5.687 16.253 1.00 88.31 77 PHE A CA 1
ATOM 584 C C . PHE A 1 77 ? -18.037 4.694 16.292 1.00 88.31 77 PHE A C 1
ATOM 586 O O . PHE A 1 77 ? -16.945 4.991 15.790 1.00 88.31 77 PHE A O 1
ATOM 593 N N . TYR A 1 78 ? -18.284 3.494 16.819 1.00 88.56 78 TYR A N 1
ATOM 594 C CA . TYR A 1 78 ? -17.324 2.399 16.817 1.00 88.56 78 TYR A CA 1
ATOM 595 C C . TYR A 1 78 ? -16.958 1.969 15.389 1.00 88.56 78 TYR A C 1
ATOM 597 O O . TYR A 1 78 ? -15.777 1.947 15.031 1.00 88.56 78 TYR A O 1
ATOM 605 N N . ASN A 1 79 ? -17.957 1.699 14.541 1.00 88.12 79 ASN A N 1
ATOM 606 C CA . ASN A 1 79 ? -17.730 1.266 13.160 1.00 88.12 79 ASN A CA 1
ATOM 607 C C . ASN A 1 79 ? -17.083 2.348 12.292 1.00 88.12 79 ASN A C 1
ATOM 609 O O . ASN A 1 79 ? -16.195 2.032 11.498 1.00 88.12 79 ASN A O 1
ATOM 613 N N . LYS A 1 80 ? -17.459 3.620 12.474 1.00 90.81 80 LYS A N 1
ATOM 614 C CA . LYS A 1 80 ? -16.819 4.742 11.776 1.00 90.81 80 LYS A CA 1
ATOM 615 C C . LYS A 1 80 ? -15.325 4.780 12.096 1.00 90.81 80 LYS A C 1
ATOM 617 O O . LYS A 1 80 ? -14.497 4.710 11.192 1.00 90.81 80 LYS A O 1
ATOM 622 N N . THR A 1 81 ? -14.973 4.792 13.381 1.00 89.62 81 THR A N 1
ATOM 623 C CA . THR A 1 81 ? -13.571 4.832 13.836 1.00 89.62 81 THR A CA 1
ATOM 624 C C . THR A 1 81 ? -12.775 3.624 13.345 1.00 89.62 81 THR A C 1
ATOM 626 O O . THR A 1 81 ? -11.638 3.769 12.889 1.00 89.62 81 THR A O 1
ATOM 629 N N . LYS A 1 82 ? -13.386 2.434 13.382 1.00 88.25 82 LYS A N 1
ATOM 630 C CA . LYS A 1 82 ? -12.777 1.201 12.879 1.00 88.25 82 LYS A CA 1
ATOM 631 C C . LYS A 1 82 ? -12.463 1.298 11.385 1.00 88.25 82 LYS A C 1
ATOM 633 O O . LYS A 1 82 ? -11.336 1.003 10.997 1.00 88.25 82 LYS A O 1
ATOM 638 N N . ASN A 1 83 ? -13.412 1.759 10.566 1.00 90.44 83 ASN A N 1
ATOM 639 C CA . ASN A 1 83 ? -13.206 1.908 9.123 1.00 90.44 83 ASN A CA 1
ATOM 640 C C . ASN A 1 83 ? -12.115 2.934 8.789 1.00 90.44 83 ASN A C 1
ATOM 642 O O . ASN A 1 83 ? -11.274 2.661 7.940 1.00 90.44 83 ASN A O 1
ATOM 646 N N . TYR A 1 84 ? -12.040 4.067 9.496 1.00 93.38 84 TYR A N 1
ATOM 647 C CA . TYR A 1 84 ? -10.964 5.044 9.271 1.00 93.38 84 TYR A CA 1
ATOM 648 C C . TYR A 1 84 ? -9.574 4.470 9.570 1.00 93.38 84 TYR A C 1
ATOM 650 O O . TYR A 1 84 ? -8.654 4.623 8.764 1.00 93.38 84 TYR A O 1
ATOM 658 N N . LYS A 1 85 ? -9.415 3.765 10.699 1.00 91.81 85 LYS A N 1
ATOM 659 C CA . LYS A 1 85 ? -8.144 3.105 11.044 1.00 91.81 85 LYS A CA 1
ATOM 660 C C . LYS A 1 85 ? -7.781 2.019 10.026 1.00 91.81 85 LYS A C 1
ATOM 662 O O . LYS A 1 85 ? -6.612 1.889 9.665 1.00 91.81 85 LYS A O 1
ATOM 667 N N . LEU A 1 86 ? -8.778 1.274 9.548 1.00 92.06 86 LEU A N 1
ATOM 668 C CA . LEU A 1 86 ? -8.620 0.232 8.538 1.00 92.06 86 LEU A CA 1
ATOM 669 C C . LEU A 1 86 ? -8.139 0.801 7.198 1.00 92.06 86 LEU A C 1
ATOM 671 O O . LEU A 1 86 ? -7.157 0.307 6.648 1.00 92.06 86 LEU A O 1
ATOM 675 N N . LEU A 1 87 ? -8.796 1.857 6.710 1.00 93.88 87 LEU A N 1
ATOM 676 C CA . LEU A 1 87 ? -8.457 2.531 5.457 1.00 93.88 87 LEU A CA 1
ATOM 677 C C . LEU A 1 87 ? -7.065 3.155 5.518 1.00 93.88 87 LEU A C 1
ATOM 679 O O . LEU A 1 87 ? -6.274 2.965 4.602 1.00 93.88 87 LEU A O 1
ATOM 683 N N . PHE A 1 88 ? -6.727 3.835 6.615 1.00 93.25 88 PHE A N 1
ATOM 684 C CA . PHE A 1 88 ? -5.400 4.426 6.779 1.00 93.25 88 PHE A CA 1
ATOM 685 C C . PHE A 1 88 ? -4.298 3.357 6.857 1.00 93.25 88 PHE A C 1
ATOM 687 O O . PHE A 1 88 ? -3.262 3.474 6.199 1.00 93.25 88 PHE A O 1
ATOM 694 N N . GLY A 1 89 ? -4.531 2.282 7.619 1.00 92.62 89 GLY A N 1
ATOM 695 C CA . GLY A 1 89 ? -3.614 1.144 7.700 1.00 92.62 89 GLY A CA 1
ATOM 696 C C . GLY A 1 89 ? -3.429 0.438 6.356 1.00 92.62 89 GLY A C 1
ATOM 697 O O . GLY A 1 89 ? -2.301 0.123 5.979 1.00 92.62 89 GLY A O 1
ATOM 698 N N . GLY A 1 90 ? -4.522 0.243 5.615 1.00 92.94 90 GLY A N 1
ATOM 699 C CA . GLY A 1 90 ? -4.518 -0.318 4.267 1.00 92.94 90 GLY A CA 1
ATOM 700 C C . GLY A 1 90 ? -3.777 0.568 3.269 1.00 92.94 90 GLY A C 1
ATOM 701 O O . GLY A 1 90 ? -2.883 0.080 2.590 1.00 92.94 90 GLY A O 1
ATOM 702 N N . ALA A 1 91 ? -4.063 1.872 3.230 1.00 95.00 91 ALA A N 1
ATOM 703 C CA . ALA A 1 91 ? -3.398 2.820 2.333 1.00 95.00 91 ALA A CA 1
ATOM 704 C C . ALA A 1 91 ? -1.883 2.889 2.586 1.00 95.00 91 ALA A C 1
ATOM 706 O O . ALA A 1 91 ? -1.088 2.837 1.648 1.00 95.00 91 ALA A O 1
ATOM 707 N N . LYS A 1 92 ? -1.466 2.921 3.860 1.00 95.06 92 LYS A N 1
ATOM 708 C CA . LYS A 1 92 ? -0.044 2.876 4.227 1.00 95.06 92 LYS A CA 1
ATOM 709 C C . LYS A 1 92 ? 0.614 1.564 3.793 1.00 95.06 92 LYS A C 1
ATOM 711 O O . LYS A 1 92 ? 1.724 1.583 3.267 1.00 95.06 92 LYS A O 1
ATOM 716 N N . GLY A 1 93 ? -0.056 0.431 4.014 1.00 94.62 93 GLY A N 1
ATOM 717 C CA . GLY A 1 93 ? 0.432 -0.878 3.580 1.00 94.62 93 GLY A CA 1
ATOM 718 C C . GLY A 1 93 ? 0.548 -0.985 2.058 1.00 94.62 93 GLY A C 1
ATOM 719 O O . GLY A 1 93 ? 1.569 -1.450 1.561 1.00 94.62 93 GLY A O 1
ATOM 720 N N . ALA A 1 94 ? -0.457 -0.499 1.328 1.00 93.44 94 ALA A N 1
ATOM 721 C CA . ALA A 1 94 ? -0.486 -0.465 -0.131 1.00 93.44 94 ALA A CA 1
ATOM 722 C C . ALA A 1 94 ? 0.690 0.335 -0.696 1.00 93.44 94 ALA A C 1
ATOM 724 O O . ALA A 1 94 ? 1.421 -0.184 -1.530 1.00 93.44 94 ALA A O 1
ATOM 725 N N . GLY A 1 95 ? 0.938 1.547 -0.188 1.00 94.25 95 GLY A N 1
ATOM 726 C CA . GLY A 1 95 ? 2.050 2.377 -0.658 1.00 94.25 95 GLY A CA 1
ATOM 727 C C . GLY A 1 95 ? 3.421 1.723 -0.459 1.00 94.25 95 GLY A C 1
ATOM 728 O O . GLY A 1 95 ? 4.256 1.752 -1.361 1.00 94.25 95 GLY A O 1
ATOM 729 N N . VAL A 1 96 ? 3.654 1.087 0.694 1.00 94.62 96 VAL A N 1
ATOM 730 C CA . VAL A 1 96 ? 4.937 0.425 0.995 1.00 94.62 96 VAL A CA 1
ATOM 731 C C . VAL A 1 96 ? 5.156 -0.819 0.133 1.00 94.62 96 VAL A C 1
ATOM 733 O O . VAL A 1 96 ? 6.250 -1.017 -0.387 1.00 94.62 96 VAL A O 1
ATOM 736 N N . GLU A 1 97 ? 4.145 -1.672 -0.024 1.00 95.62 97 GLU A N 1
ATOM 737 C CA . GLU A 1 97 ? 4.303 -2.911 -0.795 1.00 95.62 97 GLU A CA 1
ATOM 738 C C . GLU A 1 97 ? 4.300 -2.652 -2.308 1.00 95.62 97 GLU A C 1
ATOM 740 O O . GLU A 1 97 ? 5.115 -3.231 -3.028 1.00 95.62 97 GLU A O 1
ATOM 745 N N . ALA A 1 98 ? 3.472 -1.721 -2.791 1.00 92.56 98 ALA A N 1
ATOM 746 C CA . ALA A 1 98 ? 3.486 -1.305 -4.190 1.00 92.56 98 ALA A CA 1
ATOM 747 C C . ALA A 1 98 ? 4.831 -0.687 -4.578 1.00 92.56 98 ALA A C 1
ATOM 749 O O . ALA A 1 98 ? 5.395 -1.070 -5.598 1.00 92.56 98 ALA A O 1
ATOM 750 N N . SER A 1 99 ? 5.388 0.217 -3.764 1.00 93.62 99 SER A N 1
ATOM 751 C CA . SER A 1 99 ? 6.685 0.841 -4.068 1.00 93.62 99 SER A CA 1
ATOM 752 C C . SER A 1 99 ? 7.818 -0.183 -4.141 1.00 93.62 99 SER A C 1
ATOM 754 O O . SER A 1 99 ? 8.574 -0.167 -5.107 1.00 93.62 99 SER A O 1
ATOM 756 N N . LYS A 1 100 ? 7.898 -1.131 -3.198 1.00 95.19 100 LYS A N 1
ATOM 757 C CA . LYS A 1 100 ? 8.891 -2.218 -3.253 1.00 95.19 100 LYS A CA 1
ATOM 758 C C . LYS A 1 100 ? 8.778 -3.043 -4.533 1.00 95.19 100 LYS A C 1
ATOM 760 O O . LYS A 1 100 ? 9.776 -3.228 -5.223 1.00 95.19 100 LYS A O 1
ATOM 765 N N . LEU A 1 101 ? 7.575 -3.521 -4.855 1.00 93.44 101 LEU A N 1
ATOM 766 C CA . LEU A 1 101 ? 7.359 -4.355 -6.039 1.00 93.44 101 LEU A CA 1
ATOM 767 C C . LEU A 1 101 ? 7.610 -3.583 -7.334 1.00 93.44 101 LEU A C 1
ATOM 769 O O . LEU A 1 101 ? 8.195 -4.129 -8.262 1.00 93.44 101 LEU A O 1
ATOM 773 N N . THR A 1 102 ? 7.246 -2.303 -7.373 1.00 92.00 102 THR A N 1
ATOM 774 C CA . THR A 1 102 ? 7.503 -1.429 -8.524 1.00 92.00 102 THR A CA 1
ATOM 775 C C . THR A 1 102 ? 8.991 -1.190 -8.721 1.00 92.00 102 THR A C 1
ATOM 777 O O . THR A 1 102 ? 9.465 -1.273 -9.846 1.00 92.00 102 THR A O 1
ATOM 780 N N . LEU A 1 103 ? 9.750 -0.933 -7.651 1.00 94.81 103 LEU A N 1
ATOM 781 C CA . LEU A 1 103 ? 11.201 -0.750 -7.738 1.00 94.81 103 LEU A CA 1
ATOM 782 C C . LEU A 1 103 ? 11.896 -2.016 -8.244 1.00 94.81 103 LEU A C 1
ATOM 784 O O . LEU A 1 103 ? 12.770 -1.929 -9.101 1.00 94.81 103 LEU A O 1
ATOM 788 N N . VAL A 1 104 ? 11.477 -3.187 -7.760 1.00 93.81 104 VAL A N 1
ATOM 789 C CA . VAL A 1 104 ? 11.998 -4.472 -8.246 1.00 93.81 104 VAL A CA 1
ATOM 790 C C . VAL A 1 104 ? 11.621 -4.697 -9.712 1.00 93.81 104 VAL A C 1
ATOM 792 O O . VAL A 1 104 ? 12.484 -5.054 -10.509 1.00 93.81 104 VAL A O 1
ATOM 795 N N . ALA A 1 105 ? 10.367 -4.437 -10.091 1.00 91.38 105 ALA A N 1
ATOM 796 C CA . ALA A 1 105 ? 9.897 -4.571 -11.468 1.00 91.38 105 ALA A CA 1
ATOM 797 C C . ALA A 1 105 ? 10.637 -3.628 -12.428 1.00 91.38 105 ALA A C 1
ATOM 799 O O . ALA A 1 105 ? 11.069 -4.053 -13.495 1.00 91.38 105 ALA A O 1
ATOM 800 N N . LEU A 1 106 ? 10.833 -2.365 -12.042 1.00 90.25 106 LEU A N 1
ATOM 801 C CA . LEU A 1 106 ? 11.602 -1.394 -12.821 1.00 90.25 106 LEU A CA 1
ATOM 802 C C . LEU A 1 106 ? 13.078 -1.779 -12.915 1.00 90.25 106 LEU A C 1
ATOM 804 O O . LEU A 1 106 ? 13.665 -1.633 -13.982 1.00 90.25 106 LEU A O 1
ATOM 808 N N . GLY A 1 107 ? 13.670 -2.294 -11.834 1.00 91.81 107 GLY A N 1
ATOM 809 C CA . GLY A 1 107 ? 15.034 -2.820 -11.854 1.00 91.81 107 GLY A CA 1
ATOM 810 C C . GLY A 1 107 ? 15.180 -3.976 -12.841 1.00 91.81 107 GLY A C 1
ATOM 811 O O . GLY A 1 107 ? 16.097 -3.971 -13.656 1.00 91.81 107 GLY A O 1
ATOM 812 N N . TRP A 1 108 ? 14.239 -4.922 -12.827 1.00 90.06 108 TRP A N 1
ATOM 813 C CA . TRP A 1 108 ? 14.212 -6.049 -13.760 1.00 90.06 108 TRP A CA 1
ATOM 814 C C . TRP A 1 108 ? 14.074 -5.597 -15.218 1.00 90.06 108 TRP A C 1
ATOM 816 O O . TRP A 1 108 ? 14.916 -5.927 -16.050 1.00 90.06 108 TRP A O 1
ATOM 826 N N . VAL A 1 109 ? 13.054 -4.789 -15.520 1.00 87.50 109 VAL A N 1
ATOM 827 C CA . VAL A 1 109 ? 12.809 -4.271 -16.877 1.00 87.50 109 VAL A CA 1
ATOM 828 C C . VAL A 1 109 ? 13.986 -3.416 -17.357 1.00 87.50 109 VAL A C 1
ATOM 830 O O . VAL A 1 109 ? 14.404 -3.521 -18.505 1.00 87.50 109 VAL A O 1
ATOM 833 N N . GLY A 1 110 ? 14.570 -2.602 -16.475 1.00 86.75 110 GLY A N 1
ATOM 834 C CA . GLY A 1 110 ? 15.753 -1.804 -16.786 1.00 86.75 110 GLY A CA 1
ATOM 835 C C . GLY A 1 110 ? 16.968 -2.658 -17.156 1.00 86.75 110 GLY A C 1
ATOM 836 O O . GLY A 1 110 ? 17.702 -2.296 -18.075 1.00 86.75 110 GLY A O 1
ATOM 837 N N . ILE A 1 111 ? 17.158 -3.800 -16.487 1.00 87.94 1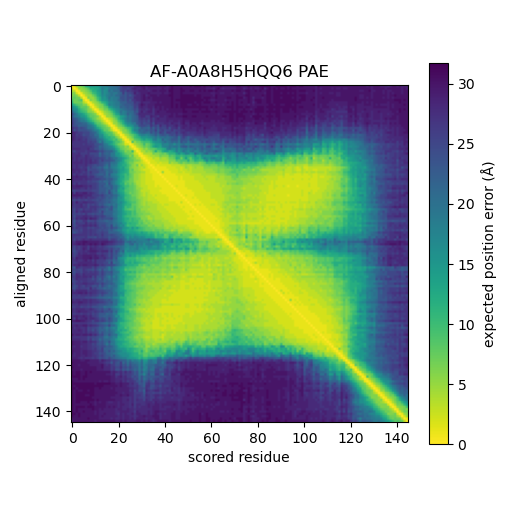11 ILE A N 1
ATOM 838 C CA . ILE A 1 111 ? 18.218 -4.761 -16.819 1.00 87.94 111 ILE A CA 1
ATOM 839 C C . ILE A 1 111 ? 17.940 -5.442 -18.166 1.00 87.94 111 ILE A C 1
ATOM 841 O O . ILE A 1 111 ? 18.856 -5.518 -18.982 1.00 87.94 111 ILE A O 1
ATOM 845 N N . GLU A 1 112 ? 16.709 -5.894 -18.435 1.00 84.12 112 GLU A N 1
ATOM 846 C CA . GLU A 1 112 ? 16.355 -6.526 -19.720 1.00 84.12 112 GLU A CA 1
ATOM 847 C C . GLU A 1 112 ? 16.625 -5.592 -20.910 1.00 84.12 112 GLU A C 1
ATOM 849 O O . GLU A 1 112 ? 17.304 -5.970 -21.865 1.00 84.12 112 GLU A O 1
ATOM 854 N N . GLU A 1 113 ? 16.155 -4.348 -20.825 1.00 75.94 113 GLU A N 1
ATOM 855 C CA . GLU A 1 113 ? 16.351 -3.332 -21.866 1.00 75.94 113 GLU A CA 1
ATOM 856 C C .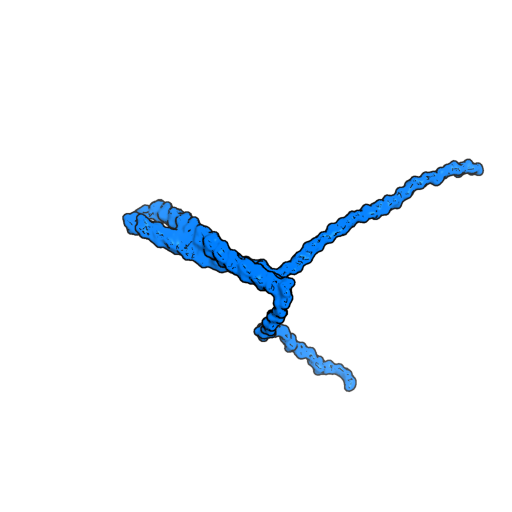 GLU A 1 113 ? 17.818 -2.888 -21.967 1.00 75.94 113 GLU A C 1
ATOM 858 O O . GLU A 1 113 ? 18.318 -2.570 -23.048 1.00 75.94 113 GLU A O 1
ATOM 863 N N . GLY A 1 114 ? 18.535 -2.874 -20.839 1.00 77.88 114 GLY A N 1
ATOM 864 C CA . GLY A 1 114 ? 19.975 -2.633 -20.803 1.00 77.88 114 GLY A CA 1
ATOM 865 C C . GLY A 1 114 ? 20.746 -3.706 -21.571 1.00 77.88 114 GLY A C 1
ATOM 866 O O . GLY A 1 114 ? 21.579 -3.380 -22.411 1.00 77.88 114 GLY A O 1
ATOM 867 N N . LEU A 1 115 ? 20.426 -4.982 -21.349 1.00 77.62 115 LEU A N 1
ATOM 868 C CA . LEU A 1 115 ? 21.057 -6.108 -22.043 1.00 77.62 115 LEU A CA 1
ATOM 869 C C . LEU A 1 115 ? 20.701 -6.145 -23.536 1.00 77.62 115 LEU A C 1
ATOM 871 O O . LEU A 1 115 ? 21.572 -6.409 -24.365 1.00 77.62 115 LEU A O 1
ATOM 875 N N . GLN A 1 116 ? 19.458 -5.821 -23.902 1.00 68.94 116 GLN A N 1
ATOM 876 C CA . GLN A 1 116 ? 19.032 -5.754 -25.306 1.00 68.94 116 GLN A CA 1
ATOM 877 C C . GLN A 1 116 ? 19.736 -4.626 -26.074 1.00 68.94 116 GLN A C 1
ATOM 879 O O . GLN A 1 116 ? 20.127 -4.820 -27.222 1.00 68.94 116 GLN A O 1
ATOM 884 N N . ARG A 1 117 ? 19.996 -3.477 -25.435 1.00 65.81 117 ARG A N 1
ATOM 885 C CA . ARG A 1 117 ? 20.750 -2.366 -26.049 1.00 65.81 117 ARG A CA 1
ATOM 886 C C . ARG A 1 117 ? 22.246 -2.644 -26.213 1.00 65.81 117 ARG A C 1
ATOM 888 O O . ARG A 1 117 ? 22.868 -2.044 -27.083 1.00 65.81 117 ARG A O 1
ATOM 895 N N . VAL A 1 118 ? 22.821 -3.533 -25.400 1.00 67.25 118 VAL A N 1
ATOM 896 C CA . VAL A 1 118 ? 24.260 -3.869 -25.418 1.00 67.25 118 VAL A CA 1
ATOM 897 C C . VAL A 1 118 ? 24.566 -5.082 -26.323 1.00 67.25 118 VAL A C 1
ATOM 899 O O . VAL A 1 118 ? 25.730 -5.390 -26.559 1.00 67.25 118 VAL A O 1
ATOM 902 N N . GLY A 1 119 ? 23.548 -5.723 -26.916 1.00 61.44 119 GLY A N 1
ATOM 903 C CA . GLY A 1 119 ? 23.720 -6.787 -27.920 1.00 61.44 119 GLY A CA 1
ATOM 904 C C . GLY A 1 119 ? 23.288 -8.190 -27.477 1.00 61.44 119 GLY A C 1
ATOM 905 O O . GLY A 1 119 ? 23.808 -9.179 -27.990 1.00 61.44 119 GLY A O 1
ATOM 906 N N . GLY A 1 120 ? 22.358 -8.308 -26.525 1.00 53.81 120 GLY A N 1
ATOM 907 C CA . GLY A 1 120 ? 21.789 -9.591 -26.106 1.00 53.81 120 GLY A CA 1
ATOM 908 C C . GLY A 1 120 ? 20.871 -10.214 -27.166 1.00 53.81 120 GLY A C 1
ATOM 909 O O . GLY A 1 120 ? 19.911 -9.592 -27.612 1.00 53.81 120 GLY A O 1
ATOM 910 N N . VAL A 1 121 ? 21.178 -11.457 -27.544 1.00 58.19 121 VAL A N 1
ATOM 911 C CA . VAL A 1 121 ? 20.439 -12.318 -28.484 1.00 58.19 121 VAL A CA 1
ATOM 912 C C . VAL A 1 121 ? 18.927 -12.299 -28.191 1.00 58.19 121 VAL A C 1
ATOM 914 O O . VAL A 1 121 ? 18.546 -12.472 -27.030 1.00 58.19 121 VAL A O 1
ATOM 917 N N . PRO A 1 122 ? 18.050 -12.126 -29.200 1.00 53.69 122 PRO A N 1
ATOM 918 C CA . PRO A 1 122 ? 16.611 -12.199 -28.993 1.00 53.69 122 PRO A CA 1
ATOM 919 C C . PRO A 1 122 ? 16.244 -13.614 -28.539 1.00 53.69 122 PRO A C 1
ATOM 921 O O . PRO A 1 122 ? 16.324 -14.567 -29.313 1.00 53.69 122 PRO A O 1
ATOM 924 N N . LEU A 1 123 ? 15.823 -13.756 -27.281 1.00 58.19 123 LEU A N 1
ATOM 925 C CA . LEU A 1 123 ? 15.087 -14.935 -26.843 1.00 58.19 123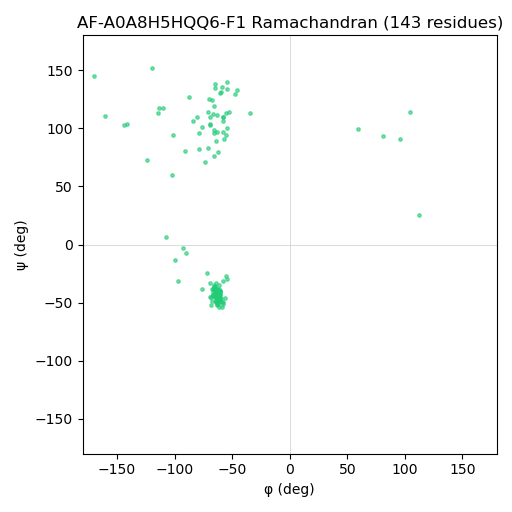 LEU A CA 1
ATOM 926 C C . LEU A 1 123 ? 13.699 -14.850 -27.478 1.00 58.19 123 LEU A C 1
ATOM 928 O O . LEU A 1 123 ? 12.746 -14.362 -26.871 1.00 58.19 123 LEU A O 1
ATOM 932 N N . ALA A 1 124 ? 13.615 -15.287 -28.733 1.00 47.62 124 ALA A N 1
ATOM 933 C CA . ALA A 1 124 ? 12.377 -15.765 -29.311 1.00 47.62 124 ALA A CA 1
ATOM 934 C C . ALA A 1 124 ? 11.897 -16.916 -28.417 1.00 47.62 124 ALA A C 1
ATOM 936 O O . ALA A 1 124 ? 12.316 -18.061 -28.564 1.00 47.62 124 ALA A O 1
ATOM 937 N N . MET A 1 125 ? 11.082 -16.589 -27.415 1.00 50.59 125 MET A N 1
ATOM 938 C CA . MET A 1 125 ? 10.207 -17.576 -26.813 1.00 50.59 125 MET A CA 1
ATOM 939 C C . MET A 1 125 ? 9.157 -17.889 -27.866 1.00 50.59 125 MET A C 1
ATOM 941 O O . MET A 1 125 ? 8.286 -17.075 -28.159 1.00 50.59 125 MET A O 1
ATOM 945 N N . GLU A 1 126 ? 9.367 -19.046 -28.478 1.00 50.28 126 GLU A N 1
ATOM 946 C CA . GLU A 1 126 ? 8.440 -19.805 -29.295 1.00 50.28 126 GLU A CA 1
ATOM 947 C C . GLU A 1 126 ? 7.007 -19.652 -28.773 1.00 50.28 126 GLU A C 1
ATOM 949 O O . GLU A 1 126 ? 6.673 -20.060 -27.658 1.00 50.28 126 GLU A O 1
ATOM 954 N N . ASP A 1 127 ? 6.187 -18.990 -29.583 1.00 46.28 127 ASP A N 1
ATOM 955 C CA . ASP A 1 127 ? 4.755 -18.852 -29.392 1.00 46.28 127 ASP A CA 1
ATOM 956 C C . ASP A 1 127 ? 4.108 -20.234 -29.535 1.00 46.28 127 ASP A C 1
ATOM 958 O O . ASP A 1 127 ? 3.880 -20.728 -30.637 1.00 46.28 127 ASP A O 1
ATOM 962 N N . ASN A 1 128 ? 3.845 -20.876 -28.399 1.00 48.91 128 ASN A N 1
ATOM 963 C CA . ASN A 1 128 ? 2.941 -22.013 -28.304 1.00 48.91 128 ASN A CA 1
ATOM 964 C C . ASN A 1 128 ? 1.607 -21.533 -27.713 1.00 48.91 128 ASN A C 1
ATOM 966 O O . ASN A 1 128 ? 1.189 -21.966 -26.640 1.00 48.91 128 ASN A O 1
ATOM 970 N N . SER A 1 129 ? 0.955 -20.584 -28.390 1.00 44.59 129 SER A N 1
ATOM 971 C CA . SER A 1 129 ? -0.480 -20.347 -28.250 1.00 44.59 129 SER A CA 1
ATOM 972 C C . SER A 1 129 ? -1.230 -21.178 -29.291 1.00 44.59 129 SER A C 1
ATOM 974 O O . SER A 1 129 ? -1.647 -20.734 -30.359 1.00 44.59 129 SER A O 1
ATOM 976 N N . ALA A 1 130 ? -1.396 -22.454 -28.947 1.00 48.97 130 ALA A N 1
ATOM 977 C CA . ALA A 1 130 ? -2.480 -23.245 -29.485 1.00 48.97 130 ALA A CA 1
ATOM 978 C C . ALA A 1 130 ? -3.824 -22.599 -29.098 1.00 48.97 130 ALA A C 1
ATOM 980 O O . ALA A 1 130 ? -4.085 -22.325 -27.929 1.00 48.97 130 ALA A O 1
ATOM 981 N N . ASP A 1 131 ? -4.670 -22.463 -30.115 1.00 48.78 131 ASP A N 1
ATOM 982 C CA . ASP A 1 131 ? -6.129 -22.477 -30.044 1.00 48.78 131 ASP A CA 1
ATOM 983 C C . ASP A 1 131 ? -6.852 -21.187 -29.610 1.00 48.78 131 ASP A C 1
ATOM 985 O O . ASP A 1 131 ? -7.169 -20.944 -28.449 1.00 48.78 131 ASP A O 1
ATOM 989 N N . THR A 1 132 ? -7.250 -20.388 -30.602 1.00 48.97 132 THR A N 1
ATOM 990 C CA . THR A 1 132 ? -8.619 -19.852 -30.642 1.00 48.97 132 THR A CA 1
ATOM 991 C C . THR A 1 132 ? -9.060 -19.797 -32.102 1.00 48.97 132 THR A C 1
ATOM 993 O O . THR A 1 132 ? -8.616 -18.958 -32.884 1.00 48.97 132 THR A O 1
ATOM 996 N N . GLY A 1 133 ? -9.887 -20.776 -32.467 1.00 51.38 133 GLY A N 1
ATOM 997 C CA . GLY A 1 133 ? -10.333 -21.053 -33.823 1.00 51.38 133 GLY A CA 1
ATOM 998 C C . GLY A 1 133 ? -10.973 -19.881 -34.570 1.00 51.38 133 GLY A C 1
ATOM 999 O O . GLY A 1 133 ? -11.820 -19.152 -34.057 1.00 51.38 133 GLY A O 1
ATOM 1000 N N . SER A 1 134 ? -10.626 -19.793 -35.852 1.00 45.19 134 SER A N 1
ATOM 1001 C CA . SER A 1 134 ? -11.467 -19.192 -36.880 1.00 45.19 134 SER A CA 1
ATOM 1002 C C . SER A 1 134 ? -11.865 -20.310 -37.837 1.00 45.19 134 SER A C 1
ATOM 1004 O O . SER A 1 134 ? -11.017 -20.942 -38.468 1.00 45.19 134 SER A O 1
ATOM 1006 N N . GLY A 1 135 ? -13.160 -20.623 -37.826 1.00 42.75 135 GLY A N 1
ATOM 1007 C CA . GLY A 1 135 ? -13.750 -21.784 -38.470 1.00 42.75 135 GLY A CA 1
ATOM 1008 C C . GLY A 1 135 ? -13.536 -21.816 -39.979 1.00 42.75 135 GLY A C 1
ATOM 1009 O O . GLY A 1 135 ? -13.853 -20.878 -40.707 1.00 42.75 135 GLY A O 1
ATOM 1010 N N . THR A 1 136 ? -13.076 -22.970 -40.443 1.00 51.78 136 THR A N 1
ATOM 1011 C CA . THR A 1 136 ? -13.260 -23.438 -41.808 1.00 51.78 136 THR A CA 1
ATOM 1012 C C . THR A 1 136 ? -14.753 -23.713 -42.021 1.00 51.78 136 THR A C 1
ATOM 1014 O O . THR A 1 136 ? -15.324 -24.621 -41.419 1.00 51.78 136 THR A O 1
ATOM 1017 N N . ASN A 1 137 ? -15.423 -22.916 -42.859 1.00 46.19 137 ASN A N 1
ATOM 1018 C CA . ASN A 1 137 ? -16.745 -23.267 -43.378 1.00 46.19 137 ASN A CA 1
ATOM 1019 C C . ASN A 1 137 ? -16.654 -23.502 -44.888 1.00 46.19 137 ASN A C 1
ATOM 1021 O O . ASN A 1 137 ? -16.278 -22.623 -45.661 1.00 46.19 137 ASN A O 1
ATOM 1025 N N . ASN A 1 138 ? -16.972 -24.742 -45.251 1.00 46.81 138 ASN A N 1
ATOM 1026 C CA . ASN A 1 138 ? -17.012 -25.314 -46.583 1.00 46.81 138 ASN A CA 1
ATOM 1027 C C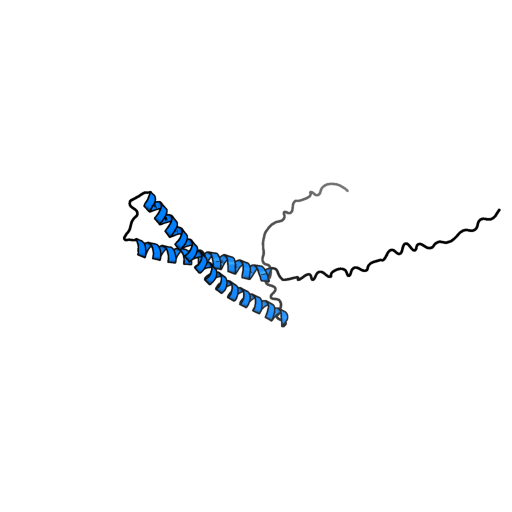 . ASN A 1 138 ? -17.970 -24.552 -47.515 1.00 46.81 138 ASN A C 1
ATOM 1029 O O . ASN A 1 138 ? -19.191 -24.686 -47.420 1.00 46.81 138 ASN A O 1
ATOM 1033 N N . GLY A 1 139 ? -17.405 -23.838 -48.490 1.00 45.09 139 GLY A N 1
ATOM 1034 C CA . GLY A 1 139 ? -18.095 -23.451 -49.718 1.00 45.09 139 GLY A CA 1
ATOM 1035 C C . GLY A 1 139 ? -18.082 -24.623 -50.697 1.00 45.09 139 GLY A C 1
ATOM 1036 O O . GLY A 1 139 ? -17.032 -25.012 -51.198 1.00 45.09 139 GLY A O 1
ATOM 1037 N N . LYS A 1 140 ? -19.258 -25.213 -50.896 1.00 50.97 140 LYS A N 1
ATOM 1038 C CA . LYS A 1 140 ? -19.550 -26.346 -51.775 1.00 50.97 140 LYS A CA 1
ATOM 1039 C C . LYS A 1 140 ? -18.952 -26.162 -53.173 1.00 50.97 140 LYS A C 1
ATOM 1041 O O . LYS A 1 140 ? -19.205 -25.161 -53.832 1.00 50.97 140 LYS A O 1
ATOM 1046 N N . GLN A 1 141 ? -18.239 -27.189 -53.626 1.00 53.09 141 GLN A N 1
ATOM 1047 C CA . GLN A 1 141 ? -18.120 -27.507 -55.042 1.00 53.09 141 GLN A CA 1
ATOM 1048 C C . GLN A 1 141 ? -19.505 -27.922 -55.539 1.00 53.09 141 GLN A C 1
ATOM 1050 O O . GLN A 1 141 ? -20.062 -28.877 -55.007 1.00 53.09 141 GLN A O 1
ATOM 1055 N N . HIS A 1 142 ? -20.059 -27.191 -56.496 1.00 47.22 142 HIS A N 1
ATOM 1056 C CA . HIS A 1 142 ? -20.928 -27.681 -57.564 1.00 47.22 142 HIS A CA 1
ATOM 1057 C C . HIS A 1 142 ? -21.104 -26.529 -58.567 1.00 47.22 142 HIS A C 1
ATOM 1059 O O . HIS A 1 142 ? -21.150 -25.379 -58.147 1.00 47.22 142 HIS A O 1
ATOM 1065 N N . GLU A 1 143 ? -21.190 -26.902 -59.846 1.00 45.03 143 GLU A N 1
ATOM 1066 C CA . GLU A 1 143 ? -21.425 -26.106 -61.066 1.00 45.03 143 GLU A CA 1
ATOM 1067 C C . GLU A 1 143 ? -20.208 -25.826 -61.983 1.00 45.03 143 GLU A C 1
ATOM 1069 O O . GLU A 1 143 ? -19.261 -25.123 -61.640 1.00 45.03 143 GLU A O 1
ATOM 1074 N N . ASP A 1 144 ? -20.334 -26.434 -63.176 1.00 46.28 144 ASP A N 1
ATOM 1075 C CA . ASP A 1 144 ? -19.866 -26.017 -64.506 1.00 46.28 144 ASP A CA 1
ATOM 1076 C C . ASP A 1 144 ? -18.525 -26.548 -65.050 1.00 46.28 144 ASP A C 1
ATOM 1078 O O . ASP A 1 144 ? -17.477 -25.920 -64.899 1.00 46.28 144 ASP A O 1
ATOM 1082 N N . ALA A 1 145 ? -18.594 -27.686 -65.766 1.00 43.78 145 ALA A N 1
ATOM 1083 C CA . ALA A 1 145 ? -18.224 -27.848 -67.193 1.00 43.78 145 ALA A CA 1
ATOM 1084 C C . ALA A 1 145 ? -18.203 -29.329 -67.619 1.00 43.78 145 ALA A C 1
ATOM 1086 O O . ALA A 1 145 ? -17.467 -30.124 -66.991 1.00 43.78 145 ALA A O 1
#

Mean predicted aligned error: 16.59 Å

Foldseek 3Di:
DDDDDDDDDDPPPPPPPPPPPPPDPPPPDPPLLCVQLVVLLVVQLVVQLVVQLVVLLVVLCVVCVPPDDPDPVSVVVSVVVSVVSSRVSSRVRSVVRSVVSSVVSNVVVVVVVVCVVVPDDDPPPDDPPPDDDDDDDDDDDDDDD

Secondary structure (DSSP, 8-state):
------------------------------THHHHHHHHHHHHHHHHHHHHHHHHHHHHHHHHHTT----SHHHHHHHHHHHHHHHHHHHHHHHHHHHHHHHHHHHHHHHHHHHHHHHT--------------------------